Protein AF-A1YG36-F1 (afdb_monomer_lite)

Secondary structure (DSSP, 8-state):
-PPPPEEEEE-TTS-EEEEE---TTTHHHHHHHHHHHHHHHHHHHHHHHHHHHHHHHHHHHH-HHHHHHHIIIIITTSS-HHHHHHHHHHHHHHHTTTTS---PPPPPPHHHHHT-PPEE-SSS-EE----HHHHHHHHHH---

Foldseek 3Di:
DDDWQWDWDQDPVRDIDIGGQDDPPCSVVVSVVVVVVCVVVVVVVVVVVVVVVVVVVVVLVVDVVLVVVCCVCDVVPVDHPVVSVVVVVVVCVVCVVPPPDPPPPPQDDPVNLVPQAFDDPVPPDTDTDDDPVSVVNVCVVPVD

Radius of gyration: 27.11 Å; chains: 1; bounding box: 55×73×54 Å

pLDDT: mean 78.45, std 13.78, range [38.81, 94.44]

Sequence (144 aa):
GKAKIQLQLVLHAGDTTNFHFSNESTAVKERDAVKDLLQQLLPKFKRKANKELEEKNRMLQEDPVLFQLYKDLVVSQVISAEEFWANRLNVNATDSSSTSNHKQDVGISAAFLADVRPQTDGCNGLRYNLTSDIIESIFRTYPA

InterPro domains:
  IPR005607 BSD domain [PS50858] (41-96)
  IPR005607 BSD domain [SM00751] (41-96)
  IPR011993 PH-like domain superfamily [G3DSA:2.30.29.30] (1-49)
  IPR013876 TFIIH p62 subunit, N-terminal [PF08567] (1-39)
  IPR027079 TFIIH subunit Tfb1/GTF2H1 [PTHR12856] (1-144)
  IPR035925 BSD domain superfamily [SSF140383] (46-91)

Structure (mmCIF, N/CA/C/O backbone):
data_AF-A1YG36-F1
#
_entry.id   AF-A1YG36-F1
#
loop_
_atom_site.group_PDB
_atom_site.id
_atom_site.type_symbol
_atom_site.label_atom_id
_atom_site.label_alt_id
_atom_site.label_comp_id
_atom_site.label_asym_id
_atom_site.label_entity_id
_atom_site.label_seq_id
_atom_site.pdbx_PDB_ins_code
_atom_site.Cartn_x
_atom_site.Cartn_y
_atom_site.Cartn_z
_atom_site.occupancy
_atom_site.B_iso_or_equiv
_atom_site.auth_seq_id
_atom_site.auth_comp_id
_atom_site.auth_asym_id
_atom_site.auth_atom_id
_atom_site.pdbx_PDB_model_num
ATOM 1 N N . GLY A 1 1 ? -30.484 -15.094 30.744 1.00 47.28 1 GLY A N 1
ATOM 2 C CA . GLY A 1 1 ? -29.145 -15.578 30.349 1.00 47.28 1 GLY A CA 1
ATOM 3 C C . GLY A 1 1 ? -28.261 -14.381 30.081 1.00 47.28 1 GLY A C 1
ATOM 4 O O . GLY A 1 1 ? -28.757 -13.424 29.500 1.00 47.28 1 GLY A O 1
ATOM 5 N N . LYS A 1 2 ? -27.008 -14.383 30.552 1.00 57.72 2 LYS A N 1
ATOM 6 C CA . LYS A 1 2 ? -26.070 -13.277 30.297 1.00 57.72 2 LYS A CA 1
ATOM 7 C C . LYS A 1 2 ? -25.794 -13.187 28.791 1.00 57.72 2 LYS A C 1
ATOM 9 O O . LYS A 1 2 ? -25.581 -14.209 28.143 1.00 57.72 2 LYS A O 1
ATOM 14 N N . ALA A 1 3 ? -25.873 -11.981 28.231 1.00 69.25 3 ALA A N 1
ATOM 15 C CA . ALA A 1 3 ? -25.658 -11.760 26.806 1.00 69.25 3 ALA A CA 1
ATOM 16 C C . ALA A 1 3 ? -24.190 -12.034 26.445 1.00 69.25 3 ALA A C 1
ATOM 18 O O . ALA A 1 3 ? -23.280 -11.530 27.102 1.00 69.25 3 ALA A O 1
ATOM 19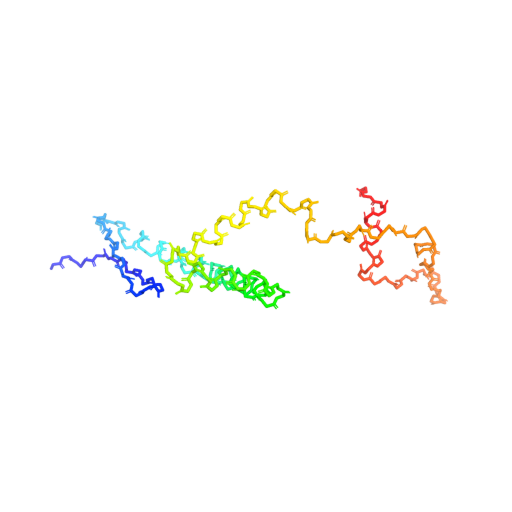 N N . LYS A 1 4 ? -23.957 -12.832 25.400 1.00 82.25 4 LYS A N 1
ATOM 20 C CA . LYS A 1 4 ? -22.612 -13.133 24.899 1.00 82.25 4 LYS A CA 1
ATOM 21 C C . LYS A 1 4 ? -22.002 -11.875 24.272 1.00 82.25 4 LYS A C 1
ATOM 23 O O . LYS A 1 4 ? -22.557 -11.342 23.314 1.00 82.25 4 LYS A O 1
ATOM 28 N N . ILE A 1 5 ? -20.852 -11.428 24.775 1.00 88.06 5 ILE A N 1
ATOM 29 C CA . ILE A 1 5 ? -20.119 -10.278 24.222 1.00 88.06 5 ILE A CA 1
ATOM 30 C C . ILE A 1 5 ? -19.049 -10.797 23.256 1.00 88.06 5 ILE A C 1
ATOM 32 O O . ILE A 1 5 ? -18.170 -11.571 23.640 1.00 88.06 5 ILE A O 1
ATOM 36 N N . GLN A 1 6 ? -19.142 -10.414 21.983 1.00 91.25 6 GLN A N 1
ATOM 37 C CA . GLN A 1 6 ? -18.227 -10.859 20.928 1.00 91.25 6 GLN A CA 1
ATOM 38 C C . GLN A 1 6 ? -18.018 -9.772 19.866 1.00 91.25 6 GLN A C 1
ATOM 40 O O . GLN A 1 6 ? -18.873 -8.903 19.692 1.00 91.25 6 GLN A O 1
ATOM 45 N N . LEU A 1 7 ? -16.892 -9.840 19.157 1.00 91.94 7 LEU A N 1
ATOM 46 C CA . LEU A 1 7 ? -16.551 -9.004 18.007 1.00 91.94 7 LEU A CA 1
ATOM 47 C C . LEU A 1 7 ? -16.220 -9.913 16.821 1.00 91.94 7 LEU A C 1
ATOM 49 O O . LEU A 1 7 ? -15.364 -10.787 16.936 1.00 91.94 7 LEU A O 1
ATOM 53 N N . GLN A 1 8 ? -16.891 -9.702 15.693 1.00 92.94 8 GLN A N 1
ATOM 54 C CA . GLN A 1 8 ? -16.645 -10.442 14.458 1.00 92.94 8 GLN A CA 1
ATOM 55 C C . GLN A 1 8 ? -15.866 -9.564 13.479 1.00 92.94 8 GLN A C 1
ATOM 57 O O . GLN A 1 8 ? -16.253 -8.421 13.230 1.00 92.94 8 GLN A O 1
ATOM 62 N N . LEU A 1 9 ? -14.793 -10.107 12.911 1.00 90.31 9 LEU A N 1
ATOM 63 C CA . LEU A 1 9 ? -14.048 -9.495 11.818 1.00 90.31 9 LEU A CA 1
ATOM 64 C C . LEU A 1 9 ? -14.303 -10.274 10.531 1.00 90.31 9 LEU A C 1
ATOM 66 O O . LEU A 1 9 ? -14.255 -11.503 10.518 1.00 90.31 9 LEU A O 1
ATOM 70 N N . VAL A 1 10 ? -14.569 -9.537 9.454 1.00 88.25 10 VAL A N 1
ATOM 71 C CA . VAL A 1 10 ? -14.752 -10.080 8.106 1.00 88.25 10 VAL A CA 1
ATOM 72 C C . VAL A 1 10 ? -13.523 -9.710 7.289 1.00 88.25 10 VAL A C 1
ATOM 74 O O . VAL A 1 10 ? -13.203 -8.529 7.138 1.00 88.25 10 VAL A O 1
ATOM 77 N N . LEU A 1 11 ? -12.814 -10.724 6.809 1.00 83.19 11 LEU A N 1
ATOM 78 C CA . LEU A 1 11 ? -11.624 -10.576 5.983 1.00 83.19 11 LEU A CA 1
ATOM 79 C C . LEU A 1 11 ? -12.028 -10.430 4.512 1.00 83.19 11 LEU A C 1
ATOM 81 O O . LEU A 1 11 ? -13.092 -10.879 4.088 1.00 83.19 11 LEU A O 1
ATOM 85 N N . HIS A 1 12 ? -11.154 -9.828 3.705 1.00 73.56 12 HIS A N 1
ATOM 86 C CA . HIS A 1 12 ? -11.398 -9.647 2.269 1.00 73.56 12 HIS A CA 1
ATOM 87 C C . HIS A 1 12 ? -11.514 -10.969 1.493 1.00 73.56 12 HIS A C 1
ATOM 89 O O . HIS A 1 12 ? -12.165 -10.998 0.455 1.00 73.56 12 HIS A O 1
ATOM 95 N N . ALA A 1 13 ? -10.931 -12.053 2.015 1.00 73.38 13 ALA A N 1
ATOM 96 C CA . ALA A 1 13 ? -11.035 -13.398 1.452 1.00 73.38 13 ALA A CA 1
ATOM 97 C C . ALA A 1 13 ? -12.418 -14.053 1.662 1.00 73.38 13 ALA A C 1
ATOM 99 O O . ALA A 1 13 ? -12.656 -15.147 1.166 1.00 73.38 13 ALA A O 1
ATOM 100 N N . GLY A 1 14 ? -13.333 -13.400 2.393 1.00 76.62 14 GLY A N 1
ATOM 101 C CA . GLY A 1 14 ? -14.636 -13.960 2.767 1.00 76.62 14 GLY A CA 1
ATOM 102 C C . GLY A 1 14 ? -14.622 -14.727 4.092 1.00 76.62 14 GLY A C 1
ATOM 103 O O . GLY A 1 14 ? -15.685 -15.023 4.634 1.00 76.62 14 GLY A O 1
ATOM 104 N N . ASP A 1 15 ? -13.440 -14.979 4.656 1.00 87.88 15 ASP A N 1
ATOM 105 C CA . ASP A 1 15 ? -13.288 -15.609 5.964 1.00 87.88 15 ASP A CA 1
ATOM 106 C C . ASP A 1 15 ? -13.752 -14.693 7.102 1.00 87.88 15 ASP A C 1
ATOM 108 O O . ASP A 1 15 ? -13.576 -13.469 7.075 1.00 87.88 15 ASP A O 1
ATOM 112 N N . THR A 1 16 ? -14.310 -15.296 8.153 1.00 91.19 16 THR A N 1
ATOM 113 C CA . THR A 1 16 ? -14.754 -14.565 9.344 1.00 91.19 16 THR A CA 1
ATOM 114 C C . THR A 1 16 ? -14.090 -15.093 10.603 1.00 91.19 16 THR A C 1
ATOM 116 O O . THR A 1 16 ? -14.129 -16.293 10.870 1.00 91.19 16 THR A O 1
ATOM 119 N N . THR A 1 17 ? -13.543 -14.195 11.418 1.00 91.75 17 THR A N 1
ATOM 120 C CA . THR A 1 17 ? -12.967 -14.523 12.727 1.00 91.75 17 THR A CA 1
ATOM 121 C C . THR A 1 17 ? -13.813 -13.915 13.842 1.00 91.75 17 THR A C 1
ATOM 123 O O . THR A 1 17 ? -14.236 -12.763 13.765 1.00 91.75 17 THR A O 1
ATOM 126 N N . ASN A 1 18 ? -14.105 -14.705 14.878 1.00 92.19 18 ASN A N 1
ATOM 127 C CA . ASN A 1 18 ? -14.946 -14.298 16.004 1.00 92.19 18 ASN A CA 1
ATOM 128 C C . ASN A 1 18 ? -14.123 -14.255 17.293 1.00 92.19 18 ASN A C 1
ATOM 130 O O . ASN A 1 18 ? -13.588 -15.274 17.723 1.00 92.19 18 ASN A O 1
ATOM 134 N N . PHE A 1 19 ? -14.079 -13.092 17.937 1.00 92.25 19 PHE A N 1
ATOM 135 C CA . PHE A 1 19 ? -13.391 -12.868 19.206 1.00 92.25 19 PHE A CA 1
ATOM 136 C C . PHE A 1 19 ? -14.410 -12.756 20.334 1.00 92.25 19 PHE A C 1
ATOM 138 O O . PHE A 1 19 ? -15.345 -11.957 20.260 1.00 92.25 19 PHE A O 1
ATOM 145 N N . HIS A 1 20 ? -14.242 -13.556 21.384 1.00 90.31 20 HIS A N 1
ATOM 146 C CA . HIS A 1 20 ? -15.110 -13.535 22.557 1.00 90.31 20 HIS A CA 1
ATOM 147 C C . HIS A 1 20 ? -14.427 -12.827 23.729 1.00 90.31 20 HIS A C 1
ATOM 149 O O . HIS A 1 20 ? -13.263 -13.090 24.016 1.00 90.31 20 HIS A O 1
ATOM 155 N N . PHE A 1 21 ? -15.172 -11.963 24.419 1.00 89.38 21 PHE A N 1
ATOM 156 C CA . PHE A 1 21 ? -14.701 -11.245 25.601 1.00 89.38 21 PHE A CA 1
ATOM 157 C C . PHE A 1 21 ? -15.298 -11.908 26.842 1.00 89.38 21 PHE A C 1
ATOM 159 O O . PHE A 1 21 ? -16.506 -11.830 27.069 1.00 89.38 21 PHE A O 1
ATOM 166 N N . SER A 1 22 ? -14.454 -12.593 27.614 1.00 85.06 22 SER A N 1
ATOM 167 C CA . SER A 1 22 ? -14.855 -13.437 28.748 1.00 85.06 22 SER A CA 1
ATOM 168 C C . SER A 1 22 ? -14.937 -12.696 30.086 1.00 85.06 22 SER A C 1
ATOM 170 O O . SER A 1 22 ? -15.507 -13.227 31.037 1.00 85.06 22 SER A O 1
ATOM 172 N N . ASN A 1 23 ? -14.381 -11.484 30.183 1.00 81.12 23 ASN A N 1
ATOM 173 C CA . ASN A 1 23 ? -14.312 -10.755 31.446 1.00 81.12 23 ASN A CA 1
ATOM 174 C C . ASN A 1 23 ? -15.655 -10.098 31.799 1.00 81.12 23 ASN A C 1
ATOM 176 O O . ASN A 1 23 ? -16.039 -9.087 31.226 1.00 81.12 23 ASN A O 1
ATOM 180 N N . GLU A 1 24 ?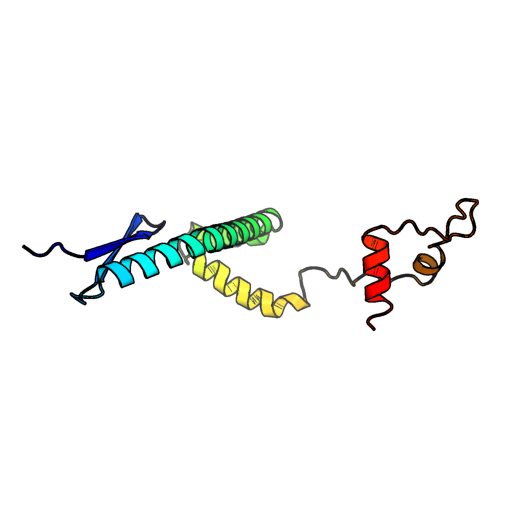 -16.390 -10.655 32.754 1.00 74.19 24 GLU A N 1
ATOM 181 C CA . GLU A 1 24 ? -17.792 -10.293 33.000 1.00 74.19 24 GLU A CA 1
ATOM 182 C C . GLU A 1 24 ? -18.037 -8.820 33.374 1.00 74.19 24 GLU A C 1
ATOM 184 O O . GLU A 1 24 ? -19.101 -8.279 33.070 1.00 74.19 24 GLU A O 1
ATOM 189 N N . SER A 1 25 ? -17.067 -8.159 34.010 1.00 80.06 25 SER A N 1
ATOM 190 C CA . SER A 1 25 ? -17.189 -6.776 34.488 1.00 80.06 25 SER A CA 1
ATOM 191 C C . SER A 1 25 ? -16.659 -5.731 33.500 1.00 80.06 25 SER A C 1
ATOM 193 O O . SER A 1 25 ? -17.142 -4.596 33.493 1.00 80.06 25 SER A O 1
ATOM 195 N N . THR A 1 26 ? -15.700 -6.089 32.639 1.00 86.50 26 THR A N 1
ATOM 196 C CA . THR A 1 26 ? -15.049 -5.158 31.694 1.00 86.50 26 THR A CA 1
ATOM 197 C C . THR A 1 26 ? -15.256 -5.511 30.224 1.00 86.50 26 THR A C 1
ATOM 199 O O . THR A 1 26 ? -14.952 -4.674 29.376 1.00 86.50 26 THR A O 1
ATOM 202 N N . ALA A 1 27 ? -15.837 -6.669 29.890 1.00 85.31 27 ALA A N 1
ATOM 203 C CA . ALA A 1 27 ? -15.944 -7.169 28.514 1.00 85.31 27 ALA A CA 1
ATOM 204 C C . ALA A 1 27 ? -16.606 -6.183 27.550 1.00 85.31 27 ALA A C 1
ATOM 206 O O . ALA A 1 27 ? -16.200 -6.097 26.395 1.00 85.31 27 ALA A O 1
ATOM 207 N N . VAL A 1 28 ? -17.613 -5.422 27.995 1.00 86.25 28 VAL A N 1
ATOM 208 C CA . VAL A 1 28 ? -18.243 -4.391 27.152 1.00 86.25 28 VAL A CA 1
ATOM 209 C C . VAL A 1 28 ? -17.248 -3.276 26.835 1.00 86.25 28 VAL A C 1
ATOM 211 O O . VAL A 1 28 ? -17.076 -2.937 25.669 1.00 86.25 28 VAL A O 1
ATOM 214 N N . LYS A 1 29 ? -16.554 -2.761 27.857 1.00 89.69 29 LYS A N 1
ATOM 215 C CA . LYS A 1 29 ? -15.575 -1.676 27.711 1.00 89.69 29 LYS A CA 1
ATOM 216 C C . LYS A 1 29 ? -14.375 -2.100 26.868 1.00 89.69 29 LYS A C 1
ATOM 218 O O . LYS A 1 29 ? -13.947 -1.343 26.008 1.00 89.69 29 LYS A O 1
ATOM 223 N N . GLU A 1 30 ? -13.853 -3.303 27.090 1.00 89.12 30 GLU A N 1
ATOM 224 C CA . GLU A 1 30 ? -12.731 -3.851 26.318 1.00 89.12 30 GLU A CA 1
ATOM 225 C C . GLU A 1 30 ? -13.117 -4.076 24.855 1.00 89.12 30 GLU A C 1
ATOM 227 O O . GLU A 1 30 ? -12.377 -3.684 23.955 1.00 89.12 30 GLU A O 1
ATOM 232 N N . ARG A 1 31 ? -14.305 -4.640 24.603 1.00 90.31 31 ARG A N 1
ATOM 233 C CA . ARG A 1 31 ? -14.822 -4.828 23.244 1.00 90.31 31 ARG A CA 1
ATOM 234 C C . ARG A 1 31 ? -15.004 -3.503 22.516 1.00 90.31 31 ARG A C 1
ATOM 236 O O . ARG A 1 31 ? -14.651 -3.423 21.342 1.00 90.31 31 ARG A O 1
ATOM 243 N N . ASP A 1 32 ? -15.534 -2.484 23.189 1.00 91.44 32 ASP A N 1
ATOM 244 C CA . ASP A 1 32 ? -15.725 -1.160 22.592 1.00 91.44 32 ASP A CA 1
ATOM 245 C C . ASP A 1 32 ? -14.385 -0.455 22.340 1.00 91.44 32 ASP A C 1
ATOM 247 O O . ASP A 1 32 ? -14.163 0.027 21.234 1.00 91.44 32 ASP A O 1
ATOM 251 N N . ALA A 1 33 ? -13.431 -0.520 23.274 1.00 93.44 33 ALA A N 1
ATOM 252 C CA . ALA A 1 33 ? -12.087 0.023 23.068 1.00 93.44 33 ALA A CA 1
ATOM 253 C C . ALA A 1 33 ? -11.358 -0.635 21.880 1.00 93.44 33 ALA A C 1
ATOM 255 O O . ALA A 1 33 ? -10.743 0.050 21.060 1.00 93.44 33 ALA A O 1
ATOM 256 N N . VAL A 1 34 ? -11.450 -1.965 21.752 1.00 92.31 34 VAL A N 1
ATOM 257 C CA . VAL A 1 34 ? -10.871 -2.711 20.621 1.00 92.31 34 VAL A CA 1
ATOM 258 C C . VAL A 1 34 ? -11.571 -2.348 19.312 1.00 92.31 34 VAL A C 1
ATOM 260 O O . VAL A 1 34 ? -10.900 -2.122 18.303 1.00 92.31 34 VAL A O 1
ATOM 263 N N . LYS A 1 35 ? -12.905 -2.250 19.320 1.00 93.25 35 LYS A N 1
ATOM 264 C CA . LYS A 1 35 ? -13.696 -1.834 18.156 1.00 93.25 35 LYS A CA 1
ATOM 265 C C . LYS A 1 35 ? -13.298 -0.434 17.686 1.00 93.25 35 LYS A C 1
ATOM 267 O O . LYS A 1 35 ? -13.058 -0.258 16.492 1.00 93.25 35 LYS A O 1
ATOM 272 N N . ASP A 1 36 ? -13.192 0.527 18.595 1.00 94.44 36 ASP A N 1
ATOM 273 C CA . ASP A 1 36 ? -12.860 1.916 18.268 1.00 94.44 36 ASP A CA 1
ATOM 274 C C . ASP A 1 36 ? -11.433 2.030 17.717 1.00 94.44 36 ASP A C 1
ATOM 276 O O . ASP A 1 36 ? -11.195 2.693 16.702 1.00 94.44 36 ASP A O 1
ATOM 280 N N . LEU A 1 37 ? -10.483 1.305 18.317 1.00 92.69 37 LEU A N 1
ATOM 281 C CA . LEU A 1 37 ? -9.112 1.241 17.819 1.00 92.69 37 LEU A CA 1
ATOM 282 C C . LEU A 1 37 ? -9.052 0.652 16.403 1.00 92.69 37 LEU A C 1
ATOM 284 O O . LEU A 1 37 ? -8.423 1.232 15.514 1.00 92.69 37 LEU A O 1
ATOM 288 N N . LEU A 1 38 ? -9.734 -0.470 16.165 1.00 90.50 38 LEU A N 1
ATOM 289 C CA . LEU A 1 38 ? -9.845 -1.073 14.834 1.00 90.50 38 LEU A CA 1
ATOM 290 C C . LEU A 1 38 ? -10.482 -0.103 13.840 1.00 90.50 38 LEU A C 1
ATOM 292 O O . LEU A 1 38 ? -9.974 0.050 12.731 1.00 90.50 38 LEU A O 1
ATOM 296 N N . GLN A 1 39 ? -11.539 0.604 14.233 1.00 90.00 39 GLN A N 1
ATOM 297 C CA . GLN A 1 39 ? -12.211 1.580 13.381 1.00 90.00 39 GLN A CA 1
ATOM 298 C C . GLN A 1 39 ? -11.296 2.754 13.003 1.00 90.00 39 GLN A C 1
ATOM 300 O O . GLN A 1 39 ? -11.386 3.253 11.881 1.00 90.00 39 GLN A O 1
ATOM 305 N N . GLN A 1 40 ? -10.363 3.148 13.874 1.00 90.81 40 GLN A N 1
ATOM 306 C CA . GLN A 1 40 ? -9.342 4.147 13.551 1.00 90.81 40 GLN A CA 1
ATOM 307 C C . GLN A 1 40 ? -8.232 3.596 12.639 1.00 90.81 40 GLN A C 1
ATOM 309 O O . GLN A 1 40 ? -7.699 4.319 11.789 1.00 90.81 40 GLN A O 1
ATOM 314 N N . LEU A 1 41 ? -7.844 2.332 12.816 1.00 86.75 41 LEU A N 1
ATOM 315 C CA . LEU A 1 41 ? -6.741 1.721 12.073 1.00 86.75 41 LEU A CA 1
ATOM 316 C C . LEU A 1 41 ? -7.159 1.257 10.674 1.00 86.75 41 LEU A C 1
ATOM 318 O O . LEU A 1 41 ? -6.414 1.475 9.717 1.00 86.75 41 LEU A O 1
ATOM 322 N N . LEU A 1 42 ? -8.352 0.680 10.520 1.00 85.94 42 LEU A N 1
ATOM 323 C CA . LEU A 1 42 ? -8.847 0.124 9.256 1.00 85.94 42 LEU A CA 1
ATOM 324 C C . LEU A 1 42 ? -8.749 1.112 8.075 1.00 85.94 42 LEU A C 1
ATOM 326 O O . LEU A 1 42 ? -8.241 0.713 7.028 1.00 85.94 42 LEU A O 1
ATOM 330 N N . PRO A 1 43 ? -9.133 2.400 8.194 1.00 85.94 43 PRO A N 1
ATOM 331 C CA . PRO A 1 43 ? -8.954 3.370 7.113 1.00 85.94 43 PRO A CA 1
ATOM 332 C C . PRO A 1 43 ? -7.485 3.601 6.735 1.00 85.94 43 PRO A C 1
ATOM 334 O O . PRO A 1 43 ? -7.171 3.759 5.555 1.00 85.94 43 PRO A O 1
ATOM 337 N N . LYS A 1 44 ? -6.574 3.607 7.718 1.00 79.81 44 LYS A N 1
ATOM 338 C CA . LYS A 1 44 ? -5.133 3.799 7.484 1.00 79.81 44 LYS A CA 1
ATOM 339 C C . LYS A 1 44 ? -4.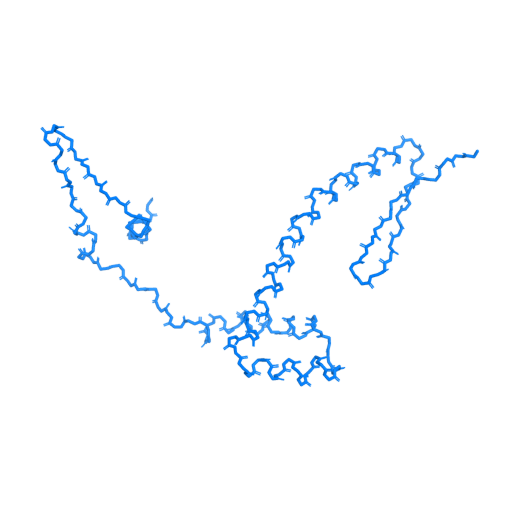541 2.611 6.728 1.00 79.81 44 LYS A C 1
ATOM 341 O O . LYS A 1 44 ? -3.815 2.810 5.756 1.00 79.81 44 LYS A O 1
ATOM 346 N N . PHE A 1 45 ? -4.906 1.393 7.125 1.00 76.25 45 PHE A N 1
ATOM 347 C CA . PHE A 1 45 ? -4.466 0.175 6.444 1.00 76.25 45 PHE A CA 1
ATOM 348 C C . PHE A 1 45 ? -5.104 0.011 5.062 1.00 76.25 45 PHE A C 1
ATOM 350 O O . PHE A 1 45 ? -4.400 -0.383 4.141 1.00 76.25 45 PHE A O 1
ATOM 357 N N . LYS A 1 46 ? -6.370 0.408 4.861 1.00 74.06 46 LYS A N 1
ATOM 358 C CA . LYS A 1 46 ? -6.997 0.451 3.524 1.00 74.06 46 LYS A CA 1
ATOM 359 C C . LYS A 1 46 ? -6.247 1.371 2.562 1.00 74.06 46 LYS A C 1
ATOM 361 O O . LYS A 1 46 ? -5.974 0.980 1.433 1.00 74.06 46 LYS A O 1
ATOM 366 N N . ARG A 1 47 ? -5.873 2.577 3.009 1.00 66.50 47 ARG A N 1
ATOM 367 C CA . ARG A 1 47 ? -5.075 3.511 2.192 1.00 66.50 47 ARG A CA 1
ATOM 368 C C . ARG A 1 47 ? -3.704 2.935 1.846 1.00 66.50 47 ARG A C 1
ATOM 370 O O . ARG A 1 47 ? -3.275 3.048 0.704 1.00 66.50 47 ARG A O 1
ATOM 377 N N . LYS A 1 48 ? -3.031 2.310 2.817 1.00 69.00 48 LYS A N 1
ATOM 378 C CA . LYS A 1 48 ? -1.724 1.679 2.597 1.00 69.00 48 LYS A CA 1
ATOM 379 C C . LYS A 1 48 ? -1.816 0.504 1.616 1.00 69.00 48 LYS A C 1
ATOM 381 O O . LYS A 1 48 ? -1.054 0.472 0.658 1.00 69.00 48 LYS A O 1
ATOM 386 N N . ALA A 1 49 ? -2.778 -0.397 1.815 1.00 69.31 49 ALA A N 1
ATOM 387 C CA . ALA A 1 49 ? -2.994 -1.552 0.947 1.00 69.31 49 ALA A CA 1
ATOM 388 C C . ALA A 1 49 ? -3.327 -1.136 -0.494 1.00 69.31 49 ALA A C 1
ATOM 390 O O . ALA A 1 49 ? -2.754 -1.689 -1.427 1.00 69.31 49 ALA A O 1
ATOM 391 N N . ASN A 1 50 ? -4.177 -0.118 -0.683 1.00 72.31 50 ASN A N 1
ATOM 392 C CA . ASN A 1 50 ? -4.460 0.421 -2.017 1.00 72.31 50 ASN A CA 1
ATOM 393 C C . ASN A 1 50 ? -3.209 1.007 -2.673 1.00 72.31 50 ASN A C 1
ATOM 395 O O . ASN A 1 50 ? -2.956 0.720 -3.835 1.00 72.31 50 ASN A O 1
ATOM 399 N N . LYS A 1 51 ? -2.395 1.763 -1.928 1.00 74.88 51 LYS A N 1
ATOM 400 C CA . LYS A 1 51 ? -1.150 2.332 -2.458 1.00 74.88 51 LYS A CA 1
ATOM 401 C C . LYS A 1 51 ? -0.161 1.245 -2.896 1.00 74.88 51 LYS A C 1
ATOM 403 O O . LYS A 1 51 ? 0.444 1.367 -3.952 1.00 74.88 51 LYS A O 1
ATOM 408 N N . GLU A 1 52 ? 0.001 0.182 -2.106 1.00 77.94 52 GLU A N 1
ATOM 409 C CA . GLU A 1 52 ? 0.859 -0.952 -2.485 1.00 77.94 52 GLU A CA 1
ATOM 410 C C . GLU A 1 52 ? 0.309 -1.719 -3.693 1.00 77.94 52 GLU A C 1
ATOM 412 O O . GLU A 1 52 ? 1.080 -2.157 -4.544 1.00 77.94 52 GLU A O 1
ATOM 417 N N . LEU A 1 53 ? -1.013 -1.876 -3.794 1.00 79.69 53 LEU A N 1
ATOM 418 C CA . LEU A 1 53 ? -1.647 -2.522 -4.942 1.00 79.69 53 LEU A CA 1
ATOM 419 C C . LEU A 1 53 ? -1.481 -1.691 -6.222 1.00 79.69 53 LEU A C 1
ATOM 421 O O . LEU A 1 53 ? -1.141 -2.241 -7.267 1.00 79.69 53 LEU A O 1
ATOM 425 N N . GLU A 1 54 ? -1.686 -0.377 -6.135 1.00 80.19 54 GLU A N 1
ATOM 426 C CA . GLU A 1 54 ? -1.469 0.565 -7.238 1.00 80.19 54 GLU A CA 1
ATOM 427 C C . GLU A 1 54 ? -0.012 0.552 -7.705 1.00 80.19 54 GLU A C 1
ATOM 429 O O . GLU A 1 54 ? 0.241 0.501 -8.905 1.00 80.19 54 GLU A O 1
ATOM 434 N N . GLU A 1 55 ? 0.942 0.529 -6.774 1.00 80.81 55 GLU A N 1
ATOM 435 C CA . GLU A 1 55 ? 2.371 0.432 -7.073 1.00 80.81 55 GLU A CA 1
ATOM 436 C C . GLU A 1 55 ? 2.712 -0.874 -7.800 1.00 80.81 55 GLU A C 1
ATOM 438 O O . GLU A 1 55 ? 3.324 -0.846 -8.866 1.00 80.81 55 GLU A O 1
ATOM 443 N N . LYS A 1 56 ? 2.256 -2.018 -7.275 1.00 85.44 56 LYS A N 1
ATOM 444 C CA . LYS A 1 56 ? 2.443 -3.330 -7.916 1.00 85.44 56 LYS A CA 1
ATOM 445 C C . LYS A 1 56 ? 1.848 -3.357 -9.323 1.00 85.44 56 LYS A C 1
ATOM 447 O O . LYS A 1 56 ? 2.465 -3.891 -10.240 1.00 85.44 56 LYS A O 1
ATOM 452 N N . ASN A 1 57 ? 0.673 -2.757 -9.506 1.00 83.31 57 ASN A N 1
ATOM 453 C CA . ASN A 1 57 ? 0.034 -2.661 -10.814 1.00 83.31 57 ASN A CA 1
ATOM 454 C C . ASN A 1 57 ? 0.813 -1.737 -11.765 1.00 83.31 57 ASN A C 1
ATOM 456 O O . ASN A 1 57 ? 0.990 -2.083 -12.929 1.00 83.31 57 ASN A O 1
ATOM 460 N N . ARG A 1 58 ? 1.342 -0.607 -11.272 1.00 87.12 58 ARG A N 1
ATOM 461 C CA . ARG A 1 58 ? 2.215 0.282 -12.053 1.00 87.12 58 ARG A CA 1
ATOM 462 C C . ARG A 1 58 ? 3.482 -0.441 -12.508 1.00 87.12 58 ARG A C 1
ATOM 464 O O . ARG A 1 58 ? 3.799 -0.393 -13.689 1.00 87.12 58 ARG A O 1
ATOM 471 N N . MET A 1 59 ? 4.150 -1.177 -11.616 1.00 84.06 59 MET A N 1
ATOM 472 C CA . MET A 1 59 ? 5.343 -1.961 -11.964 1.00 84.06 59 MET A CA 1
ATOM 473 C C . MET A 1 59 ? 5.056 -2.993 -13.062 1.00 84.06 59 MET A C 1
ATOM 475 O O . MET A 1 59 ? 5.841 -3.136 -13.993 1.00 84.06 59 MET A O 1
ATOM 479 N N . LEU A 1 60 ? 3.917 -3.689 -12.981 1.00 86.56 60 LEU A N 1
ATOM 480 C CA . LEU A 1 60 ? 3.493 -4.635 -14.019 1.00 86.56 60 LEU A CA 1
ATOM 481 C C . LEU A 1 60 ? 3.174 -3.945 -15.357 1.00 86.56 60 LEU A C 1
ATOM 483 O O . LEU A 1 60 ? 3.327 -4.561 -16.405 1.00 86.56 60 LEU A O 1
ATOM 487 N N . GLN A 1 61 ? 2.718 -2.692 -15.346 1.00 84.06 61 GLN A N 1
ATOM 488 C CA . GLN A 1 61 ? 2.460 -1.930 -16.573 1.00 84.06 61 GLN A CA 1
ATOM 489 C C . GLN A 1 61 ? 3.741 -1.372 -17.206 1.00 84.06 61 GLN A C 1
ATOM 491 O O . GLN A 1 61 ? 3.837 -1.321 -18.431 1.00 84.06 61 GLN A O 1
ATOM 496 N N . GLU A 1 62 ? 4.705 -0.942 -16.390 1.00 84.50 62 GLU A N 1
ATOM 497 C CA . GLU A 1 62 ? 5.959 -0.323 -16.841 1.00 84.50 62 GLU A CA 1
ATOM 498 C C . GLU A 1 62 ? 6.993 -1.347 -17.338 1.00 84.50 62 GLU A C 1
ATOM 500 O O . GLU A 1 62 ? 7.760 -1.033 -18.248 1.00 84.50 62 GLU A O 1
ATOM 505 N N . ASP A 1 63 ? 7.008 -2.564 -16.782 1.00 86.38 63 ASP A N 1
ATOM 506 C CA . ASP A 1 63 ? 7.947 -3.633 -17.147 1.00 86.38 63 ASP A CA 1
ATOM 507 C C . ASP A 1 63 ? 7.209 -4.852 -17.755 1.00 86.38 63 ASP A C 1
ATOM 509 O O . ASP A 1 63 ? 6.686 -5.709 -17.029 1.00 86.38 63 ASP A O 1
ATOM 513 N N . PRO A 1 64 ? 7.195 -4.983 -19.100 1.00 88.44 64 PRO A N 1
ATOM 514 C CA . PRO A 1 64 ? 6.563 -6.106 -19.793 1.00 88.44 64 PRO A CA 1
ATOM 515 C C . PRO A 1 64 ? 7.152 -7.476 -19.430 1.00 88.44 64 PRO 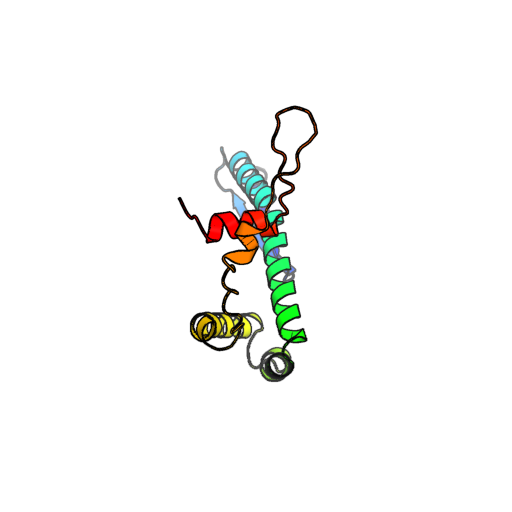A C 1
ATOM 517 O O . PRO A 1 64 ? 6.442 -8.483 -19.478 1.00 88.44 64 PRO A O 1
ATOM 520 N N . VAL A 1 65 ? 8.437 -7.535 -19.063 1.00 89.38 65 VAL A N 1
ATOM 521 C CA . VAL A 1 65 ? 9.114 -8.785 -18.684 1.00 89.38 65 VAL A CA 1
ATOM 522 C C . VAL A 1 65 ? 8.644 -9.224 -17.302 1.00 89.38 65 VAL A C 1
ATOM 524 O O . VAL A 1 65 ? 8.310 -10.394 -17.101 1.00 89.38 65 VAL A O 1
ATOM 527 N N . LEU A 1 66 ? 8.548 -8.284 -16.359 1.00 87.50 66 LEU A N 1
ATOM 528 C CA . LEU A 1 66 ? 7.970 -8.528 -15.037 1.00 87.50 66 LEU A CA 1
ATOM 529 C C . LEU A 1 66 ? 6.515 -9.001 -15.136 1.00 87.50 66 LEU A C 1
ATOM 531 O O . LEU A 1 66 ? 6.135 -9.932 -14.423 1.00 87.50 66 LEU A O 1
ATOM 535 N N . PHE A 1 67 ? 5.715 -8.416 -16.028 1.00 89.00 67 PHE A N 1
ATOM 536 C CA . PHE A 1 67 ? 4.339 -8.864 -16.242 1.00 89.00 67 PHE A CA 1
ATOM 537 C C . PHE A 1 67 ? 4.259 -10.293 -16.780 1.00 89.00 67 PHE A C 1
ATOM 539 O O . PHE A 1 67 ? 3.459 -11.091 -16.287 1.00 89.00 67 PHE A O 1
ATOM 546 N N . GLN A 1 68 ? 5.106 -10.641 -17.749 1.00 90.12 68 GLN A N 1
ATOM 547 C CA . GLN A 1 68 ? 5.151 -11.998 -18.286 1.00 90.12 68 GLN A CA 1
ATOM 548 C C . GLN A 1 68 ? 5.561 -13.009 -17.207 1.00 90.12 68 GLN A C 1
ATOM 550 O O . GLN A 1 68 ? 4.877 -14.013 -17.025 1.00 90.12 68 GLN A O 1
ATOM 555 N N . LEU A 1 69 ? 6.582 -12.692 -16.404 1.00 90.12 69 LEU A N 1
ATOM 556 C CA . LEU A 1 69 ? 7.002 -13.535 -15.283 1.00 90.12 69 LEU A CA 1
ATOM 557 C C . LEU A 1 69 ? 5.888 -13.710 -14.237 1.00 90.12 69 LEU A C 1
ATOM 559 O O . LEU A 1 69 ? 5.684 -14.810 -13.724 1.00 90.12 69 LEU A O 1
ATOM 563 N N . TYR A 1 70 ? 5.138 -12.646 -13.933 1.00 90.31 70 TYR A N 1
ATOM 564 C CA . TYR A 1 70 ? 3.980 -12.725 -13.041 1.00 90.31 70 TYR A CA 1
ATOM 565 C C . TYR A 1 70 ? 2.910 -13.676 -13.595 1.00 90.31 70 TYR A C 1
ATOM 567 O O . TYR A 1 70 ? 2.365 -14.491 -12.853 1.00 90.31 70 TYR A O 1
ATOM 575 N N . LYS A 1 71 ? 2.629 -13.634 -14.902 1.00 89.50 71 LYS A N 1
ATOM 576 C CA . LYS A 1 71 ? 1.694 -14.579 -15.532 1.00 89.50 71 LYS A CA 1
ATOM 577 C C . LYS A 1 71 ? 2.209 -16.016 -15.459 1.00 89.50 71 LYS A C 1
ATOM 579 O O . LYS A 1 71 ? 1.460 -16.911 -15.073 1.00 89.50 71 LYS A O 1
ATOM 584 N N . ASP A 1 72 ? 3.481 -16.226 -15.761 1.00 91.12 72 ASP A N 1
ATOM 585 C CA . ASP A 1 72 ? 4.062 -17.566 -15.836 1.00 91.12 72 ASP A CA 1
ATOM 586 C C . ASP A 1 72 ? 4.221 -18.237 -14.469 1.00 91.12 72 ASP A C 1
ATOM 588 O O . ASP A 1 72 ? 4.252 -19.464 -14.409 1.00 91.12 72 ASP A O 1
ATOM 592 N N . LEU A 1 73 ? 4.293 -17.467 -13.376 1.00 89.69 73 LEU A N 1
ATOM 593 C CA . LEU A 1 73 ? 4.466 -17.993 -12.017 1.00 89.69 73 LEU A CA 1
ATOM 594 C C . LEU A 1 73 ? 3.200 -17.916 -11.154 1.00 89.69 73 LEU A C 1
ATOM 596 O O . LEU A 1 73 ? 2.895 -18.857 -10.425 1.00 89.69 73 LEU A O 1
ATOM 600 N N . VAL A 1 74 ? 2.462 -16.805 -11.215 1.00 89.19 74 VAL A N 1
ATOM 601 C CA . VAL A 1 74 ? 1.302 -16.565 -10.341 1.00 89.19 74 VAL A CA 1
ATOM 602 C C . VAL A 1 74 ? 0.002 -17.001 -11.008 1.00 89.19 74 VAL A C 1
ATOM 604 O O . VAL A 1 74 ? -0.825 -17.658 -10.379 1.00 89.19 74 VAL A O 1
ATOM 607 N N . VAL A 1 75 ? -0.198 -16.682 -12.292 1.00 85.38 75 VAL A N 1
ATOM 608 C CA . VAL A 1 75 ? -1.435 -17.072 -13.003 1.00 85.38 75 VAL A CA 1
ATOM 609 C C . VAL A 1 75 ? -1.460 -18.575 -13.280 1.00 85.38 75 VAL A C 1
ATOM 611 O O . VAL A 1 75 ? -2.517 -19.196 -13.193 1.00 85.38 75 VAL A O 1
ATOM 614 N N . SER A 1 76 ? -0.297 -19.173 -13.528 1.00 88.31 76 SER A N 1
ATOM 615 C CA . SER A 1 76 ? -0.114 -20.625 -13.636 1.00 88.31 76 SER A CA 1
ATOM 616 C C . SER A 1 76 ? -0.268 -21.383 -12.306 1.00 88.31 76 SER A C 1
ATOM 618 O O . SER A 1 76 ? -0.237 -22.611 -12.321 1.00 88.31 76 SER A O 1
ATOM 620 N N . GLN A 1 77 ? -0.455 -20.676 -11.179 1.00 85.62 77 GLN A N 1
ATOM 621 C CA . GLN A 1 77 ? -0.570 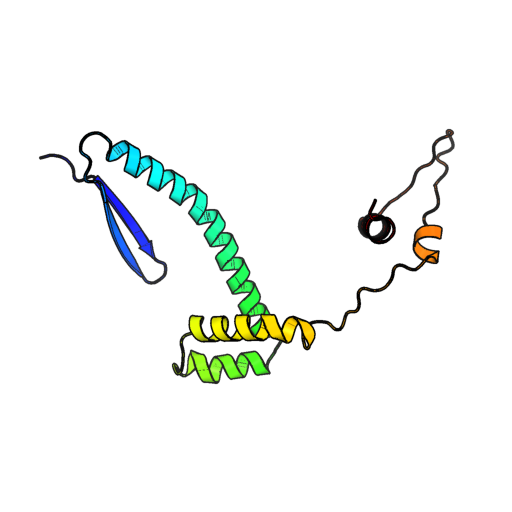-21.232 -9.822 1.00 85.62 77 GLN A CA 1
ATOM 622 C C . GLN A 1 77 ? 0.685 -21.982 -9.338 1.00 85.62 77 GLN A C 1
ATOM 624 O O . GLN A 1 77 ? 0.590 -22.847 -8.469 1.00 85.62 77 GLN A O 1
ATOM 629 N N . VAL A 1 78 ? 1.868 -21.658 -9.874 1.00 87.69 78 VAL A N 1
ATOM 630 C CA . VAL A 1 78 ? 3.138 -22.227 -9.389 1.00 87.69 78 VAL A CA 1
ATOM 631 C C . VAL A 1 78 ? 3.495 -21.657 -8.012 1.00 87.69 78 VAL A C 1
ATOM 633 O O . VAL A 1 78 ? 3.976 -22.397 -7.157 1.00 87.69 78 VAL A O 1
ATOM 636 N N . ILE A 1 79 ? 3.231 -20.366 -7.784 1.00 88.06 79 ILE A N 1
ATOM 637 C CA . ILE A 1 79 ? 3.377 -19.680 -6.488 1.00 88.06 79 ILE A CA 1
ATOM 638 C C . ILE A 1 79 ? 2.238 -18.678 -6.269 1.00 88.06 79 ILE A C 1
ATOM 640 O O . ILE A 1 79 ? 1.606 -18.217 -7.224 1.00 88.06 79 ILE A O 1
ATOM 644 N N . SER A 1 80 ? 1.990 -18.288 -5.018 1.00 87.62 80 SER A N 1
ATOM 645 C CA . SER A 1 80 ? 1.005 -17.245 -4.720 1.00 87.62 80 SER A CA 1
ATOM 646 C C . SER A 1 80 ? 1.497 -15.845 -5.117 1.00 87.62 80 SER A C 1
ATOM 648 O O . SER A 1 80 ? 2.696 -15.563 -5.202 1.00 87.62 80 SER A O 1
ATOM 650 N N . ALA A 1 81 ? 0.555 -14.917 -5.325 1.00 85.06 81 ALA A N 1
ATOM 651 C CA . ALA A 1 81 ? 0.886 -13.519 -5.605 1.00 85.06 81 ALA A CA 1
ATOM 652 C C . ALA A 1 81 ? 1.692 -12.879 -4.460 1.00 85.06 81 ALA A C 1
ATOM 654 O O . ALA A 1 81 ? 2.551 -12.036 -4.708 1.00 85.06 81 ALA A O 1
ATOM 655 N N . GLU A 1 82 ? 1.418 -13.270 -3.214 1.00 84.19 82 GLU A N 1
ATOM 656 C CA . GLU A 1 82 ? 2.135 -12.768 -2.043 1.00 84.19 82 GLU A CA 1
ATOM 657 C C . GLU A 1 82 ? 3.594 -13.234 -2.043 1.00 84.19 82 GLU A C 1
ATOM 659 O O . GLU A 1 82 ? 4.486 -12.401 -1.893 1.00 84.19 82 GLU A O 1
ATOM 664 N N . GLU A 1 83 ? 3.848 -14.515 -2.325 1.00 84.06 83 GLU A N 1
ATOM 665 C CA . GLU A 1 83 ? 5.203 -15.073 -2.427 1.00 84.06 83 GLU A CA 1
ATOM 666 C C . GLU A 1 83 ? 6.010 -14.451 -3.572 1.00 84.06 83 GLU A C 1
ATOM 668 O O . GLU A 1 83 ? 7.184 -14.120 -3.397 1.00 84.06 83 GLU A O 1
ATOM 673 N N . PHE A 1 84 ? 5.378 -14.223 -4.728 1.00 89.62 84 PHE A N 1
ATOM 674 C CA . PHE A 1 84 ? 6.016 -13.545 -5.859 1.00 89.62 84 PHE A CA 1
ATOM 675 C C . PHE A 1 84 ? 6.519 -12.147 -5.475 1.00 89.62 84 PHE A C 1
ATOM 677 O O . PHE A 1 84 ? 7.677 -11.797 -5.722 1.00 89.62 84 PHE A O 1
ATOM 684 N N . TRP A 1 85 ? 5.654 -11.340 -4.850 1.00 87.19 85 TRP A N 1
ATOM 685 C CA . TRP A 1 85 ? 6.004 -9.975 -4.458 1.00 87.19 85 TRP A CA 1
ATOM 686 C C . TRP A 1 85 ? 6.945 -9.932 -3.255 1.00 87.19 85 TRP A C 1
ATOM 688 O O . TRP A 1 85 ? 7.788 -9.039 -3.210 1.00 87.19 85 TRP A O 1
ATOM 698 N N . ALA A 1 86 ? 6.844 -10.880 -2.319 1.00 82.81 86 ALA A N 1
ATOM 699 C CA . ALA A 1 86 ? 7.778 -11.005 -1.206 1.00 82.81 86 ALA A CA 1
ATOM 700 C C . ALA A 1 86 ? 9.202 -11.194 -1.741 1.00 82.81 86 ALA A C 1
ATOM 702 O O . ALA A 1 86 ? 10.028 -10.307 -1.537 1.00 82.81 86 ALA A O 1
ATOM 703 N N . ASN A 1 87 ? 9.440 -12.232 -2.554 1.00 76.19 87 ASN A N 1
ATOM 704 C CA . ASN A 1 87 ? 10.759 -12.512 -3.134 1.00 76.19 87 ASN A CA 1
ATOM 705 C C . ASN A 1 87 ? 11.311 -11.336 -3.954 1.00 76.19 87 ASN A C 1
ATOM 707 O O . ASN A 1 87 ? 12.511 -11.060 -3.919 1.00 76.19 87 ASN A O 1
ATOM 711 N N . ARG A 1 88 ? 10.451 -10.603 -4.672 1.00 70.19 88 ARG A N 1
ATOM 712 C CA . ARG A 1 88 ? 10.874 -9.425 -5.443 1.00 70.19 88 ARG A CA 1
ATOM 713 C C . ARG A 1 88 ? 11.254 -8.244 -4.546 1.00 70.19 88 ARG A C 1
ATOM 715 O O . ARG A 1 88 ? 12.195 -7.537 -4.879 1.00 70.19 88 ARG A O 1
ATOM 722 N N . LEU A 1 89 ? 10.588 -8.033 -3.409 1.00 62.00 89 LEU A N 1
ATOM 723 C CA . LEU A 1 89 ? 10.975 -6.998 -2.438 1.00 62.00 89 LEU A CA 1
ATOM 724 C C . LEU A 1 89 ? 12.352 -7.289 -1.823 1.00 62.00 89 LEU A C 1
ATOM 726 O O . LEU A 1 89 ? 13.124 -6.357 -1.600 1.00 62.00 89 LEU A O 1
ATOM 730 N N . ASN A 1 90 ? 12.696 -8.564 -1.613 1.00 56.78 90 ASN A N 1
ATOM 731 C CA . ASN A 1 90 ? 14.037 -8.959 -1.171 1.00 56.78 90 ASN A CA 1
ATOM 732 C C . ASN A 1 90 ? 15.102 -8.659 -2.240 1.00 56.78 90 ASN A C 1
ATOM 734 O O . ASN A 1 90 ? 16.165 -8.138 -1.912 1.00 56.78 90 ASN A O 1
ATOM 738 N N . VAL A 1 91 ? 14.798 -8.935 -3.513 1.00 55.41 91 VAL A N 1
ATOM 739 C CA . VAL A 1 91 ? 15.693 -8.649 -4.649 1.00 55.41 91 VAL A CA 1
ATOM 740 C C . VAL A 1 91 ? 15.810 -7.144 -4.904 1.00 55.41 91 VAL A C 1
ATOM 742 O O . VAL A 1 91 ? 16.912 -6.648 -5.107 1.00 55.41 91 VAL A O 1
ATOM 745 N N . ASN A 1 92 ? 14.724 -6.379 -4.797 1.00 51.59 92 ASN A N 1
ATOM 746 C CA . ASN A 1 92 ? 14.747 -4.924 -4.952 1.00 51.59 92 ASN A CA 1
ATOM 747 C C . ASN A 1 92 ? 15.499 -4.228 -3.807 1.00 51.59 92 ASN A C 1
ATOM 749 O O . ASN A 1 92 ? 16.060 -3.162 -4.030 1.00 51.59 92 ASN A O 1
ATOM 753 N N . ALA A 1 93 ? 15.574 -4.806 -2.603 1.00 49.28 93 ALA A N 1
ATOM 754 C CA . ALA A 1 93 ? 16.433 -4.273 -1.539 1.00 49.28 93 ALA A CA 1
ATOM 755 C C . ALA A 1 93 ? 17.931 -4.388 -1.886 1.00 49.28 93 ALA A C 1
ATOM 757 O O . ALA A 1 93 ? 18.721 -3.538 -1.480 1.00 49.28 93 ALA A O 1
ATOM 758 N N . THR A 1 94 ? 18.319 -5.394 -2.676 1.00 44.47 94 THR A N 1
ATOM 759 C CA . THR A 1 94 ? 19.685 -5.542 -3.209 1.00 44.47 94 THR A CA 1
ATOM 760 C C . THR A 1 94 ? 19.900 -4.791 -4.534 1.00 44.47 94 THR A C 1
ATOM 762 O O . THR A 1 94 ? 20.975 -4.244 -4.773 1.00 44.47 94 THR A O 1
ATOM 765 N N . ASP A 1 95 ? 18.858 -4.680 -5.362 1.00 41.22 95 ASP A N 1
ATOM 766 C CA . ASP A 1 95 ? 18.868 -4.097 -6.715 1.00 41.22 95 ASP A CA 1
ATOM 767 C C . ASP A 1 95 ? 18.434 -2.613 -6.743 1.00 41.22 95 ASP A C 1
ATOM 769 O O . ASP A 1 95 ? 18.511 -1.941 -7.770 1.00 41.22 95 ASP A O 1
ATOM 773 N N . SER A 1 96 ? 18.104 -2.030 -5.581 1.00 38.81 96 SER A N 1
ATOM 774 C CA . SER A 1 96 ? 18.076 -0.566 -5.385 1.00 38.81 96 SER A CA 1
ATOM 775 C C . SER A 1 96 ? 19.438 0.084 -5.679 1.00 38.81 96 SER A C 1
ATOM 777 O O . SER A 1 96 ? 19.547 1.306 -5.692 1.00 38.81 96 SER A O 1
ATOM 779 N N . SER A 1 97 ? 20.478 -0.723 -5.919 1.00 40.31 97 SER A N 1
ATOM 780 C CA . SER A 1 97 ? 21.777 -0.285 -6.415 1.00 40.31 97 SER A CA 1
ATOM 781 C C . SER A 1 97 ? 21.952 -0.385 -7.941 1.00 40.31 97 SER A C 1
ATOM 783 O O . SER A 1 97 ? 22.873 0.254 -8.450 1.00 40.31 97 SER A O 1
ATOM 785 N N . SER A 1 98 ? 21.109 -1.114 -8.693 1.00 41.41 98 SER A N 1
ATOM 786 C CA . SER A 1 98 ? 21.429 -1.448 -10.094 1.00 41.41 98 SER A CA 1
ATOM 787 C C . SER A 1 98 ? 20.355 -1.233 -11.169 1.00 41.41 98 SER A C 1
ATOM 789 O O . SER A 1 98 ? 20.765 -1.086 -12.320 1.00 41.41 98 SER A O 1
ATOM 791 N N . THR A 1 99 ? 19.045 -1.124 -10.895 1.00 42.81 99 THR A N 1
ATOM 792 C CA . THR A 1 99 ? 18.071 -1.024 -12.022 1.00 42.81 99 THR A CA 1
ATOM 793 C C . THR A 1 99 ? 16.928 -0.010 -11.934 1.00 42.81 99 THR A C 1
ATOM 795 O O . THR A 1 99 ? 16.271 0.221 -12.948 1.00 42.81 99 THR A O 1
ATOM 798 N N . SER A 1 100 ? 16.731 0.720 -10.832 1.00 42.75 100 SER A N 1
ATOM 799 C CA . SER A 1 100 ? 15.806 1.868 -10.818 1.00 42.75 100 SER A CA 1
ATOM 800 C C . SER A 1 100 ? 16.561 3.183 -10.647 1.00 42.75 100 SER A C 1
ATOM 802 O O . SER A 1 100 ? 16.905 3.573 -9.536 1.00 42.75 100 SER A O 1
ATOM 804 N N . ASN A 1 101 ? 16.753 3.896 -11.756 1.00 44.22 101 ASN A N 1
ATOM 805 C CA . ASN A 1 101 ? 17.275 5.260 -11.815 1.00 44.22 101 ASN A CA 1
ATOM 806 C C . ASN A 1 101 ? 18.764 5.419 -11.460 1.00 44.22 101 ASN A C 1
ATOM 808 O O . ASN A 1 101 ? 19.129 5.982 -10.434 1.00 44.22 101 ASN A O 1
ATOM 812 N N . HIS A 1 102 ? 19.612 5.207 -12.466 1.00 42.47 102 HIS A N 1
ATOM 813 C CA . HIS A 1 102 ? 20.753 6.096 -12.733 1.00 42.47 102 HIS A CA 1
ATOM 814 C C . HIS A 1 102 ? 20.284 7.540 -13.057 1.00 42.47 102 HIS A C 1
ATOM 816 O O . HIS A 1 102 ? 20.800 8.201 -13.952 1.00 42.47 102 HIS A O 1
ATOM 822 N N . LYS A 1 103 ? 19.279 8.064 -12.348 1.00 52.62 103 LYS A N 1
ATOM 823 C CA . LYS A 1 103 ? 19.104 9.505 -12.222 1.00 52.62 103 LYS A CA 1
ATOM 824 C C . LYS A 1 103 ? 20.015 9.878 -11.073 1.00 52.62 103 LYS A C 1
ATOM 826 O O . LYS A 1 103 ? 19.584 9.928 -9.926 1.00 52.62 103 LYS A O 1
ATOM 831 N N . GLN A 1 104 ? 21.300 10.042 -11.387 1.00 58.38 104 GLN A N 1
ATOM 832 C CA . GLN A 1 104 ? 22.152 10.834 -10.516 1.00 58.38 104 GLN A CA 1
ATOM 833 C C . GLN A 1 104 ? 21.379 12.118 -10.233 1.00 58.38 104 GLN A C 1
ATOM 835 O O . GLN A 1 104 ? 20.873 12.744 -11.169 1.00 58.38 104 GLN A O 1
ATOM 840 N N . ASP A 1 105 ? 21.197 12.431 -8.955 1.00 61.28 105 ASP A N 1
ATOM 841 C CA . ASP A 1 105 ? 20.528 13.661 -8.568 1.00 61.28 105 ASP A CA 1
ATOM 842 C C . ASP A 1 105 ? 21.289 14.802 -9.248 1.00 61.28 105 ASP A C 1
ATOM 844 O O . ASP A 1 105 ? 22.515 14.901 -9.119 1.00 61.28 105 ASP A O 1
ATOM 848 N N . VAL A 1 106 ? 20.601 15.569 -10.096 1.00 69.00 106 VAL A N 1
ATOM 849 C CA . VAL A 1 106 ? 21.262 16.600 -10.896 1.00 69.00 106 VAL A CA 1
ATOM 850 C C . VAL A 1 106 ? 21.823 17.617 -9.911 1.00 69.00 106 VAL A C 1
ATOM 852 O O . VAL A 1 106 ? 21.086 18.193 -9.113 1.00 69.00 106 VAL A O 1
ATOM 855 N N . GLY A 1 107 ? 23.144 17.799 -9.937 1.00 70.00 107 GLY A N 1
ATOM 856 C CA . GLY A 1 107 ? 23.811 18.757 -9.067 1.00 70.00 107 GLY A CA 1
ATOM 857 C C . GLY A 1 107 ? 23.246 20.159 -9.279 1.00 70.00 107 GLY A C 1
ATOM 858 O O . GLY A 1 107 ? 22.978 20.576 -10.407 1.00 70.00 107 GLY A O 1
ATOM 859 N N . ILE A 1 108 ? 23.073 20.898 -8.189 1.00 79.25 108 ILE A N 1
ATOM 860 C CA . ILE A 1 108 ? 22.567 22.267 -8.251 1.00 79.25 108 ILE A CA 1
ATOM 861 C C . ILE A 1 108 ? 23.682 23.147 -8.809 1.00 79.25 108 ILE A C 1
ATOM 863 O O . ILE A 1 108 ? 24.758 23.264 -8.222 1.00 79.25 108 ILE A O 1
ATOM 867 N N . SER A 1 109 ? 23.443 23.753 -9.971 1.00 77.12 109 SER A N 1
ATOM 868 C CA . SER A 1 109 ? 24.405 24.675 -10.571 1.00 77.12 109 SER A CA 1
ATOM 869 C C . SER A 1 109 ? 24.554 25.923 -9.699 1.00 77.12 109 SER A C 1
ATOM 871 O O . SER A 1 109 ? 23.561 26.553 -9.340 1.00 77.12 109 SER A O 1
ATOM 873 N N . ALA A 1 110 ? 25.790 26.348 -9.422 1.00 72.25 110 ALA A N 1
ATOM 874 C CA . ALA A 1 110 ? 26.052 27.598 -8.703 1.00 72.25 110 ALA A CA 1
ATOM 875 C C . ALA A 1 110 ? 25.423 28.820 -9.404 1.00 72.25 110 ALA A C 1
ATOM 877 O O . ALA A 1 110 ? 25.030 29.784 -8.748 1.00 72.25 110 ALA A O 1
ATOM 878 N N . ALA A 1 111 ? 25.273 28.759 -10.732 1.00 79.06 111 ALA A N 1
ATOM 879 C CA . ALA A 1 111 ? 24.612 29.802 -11.508 1.00 79.06 111 ALA A CA 1
ATOM 880 C C . ALA A 1 111 ? 23.107 29.900 -11.209 1.00 79.06 111 ALA A C 1
ATOM 882 O O . ALA A 1 111 ? 22.560 30.995 -11.242 1.00 79.06 111 ALA A O 1
ATOM 883 N N . PHE A 1 112 ? 22.451 28.785 -10.876 1.00 81.62 112 PHE A N 1
ATOM 884 C CA . PHE A 1 112 ? 21.014 28.746 -10.602 1.00 81.62 112 PHE A CA 1
ATOM 885 C C . PHE A 1 112 ? 20.659 29.520 -9.328 1.00 81.62 112 PHE A C 1
ATOM 887 O O . PHE A 1 112 ? 19.793 30.389 -9.353 1.00 81.62 112 PHE A O 1
ATOM 894 N N . LEU A 1 113 ? 21.381 29.279 -8.228 1.00 81.19 113 LEU A N 1
ATOM 895 C CA . LEU A 1 113 ? 21.176 30.032 -6.985 1.00 81.19 113 LEU A CA 1
ATOM 896 C C . LEU A 1 113 ? 21.599 31.501 -7.121 1.00 81.19 113 LEU A C 1
ATOM 898 O O . LEU A 1 113 ? 20.980 32.376 -6.521 1.00 81.19 113 LEU A O 1
ATOM 902 N N . ALA A 1 114 ? 22.623 31.789 -7.931 1.00 79.44 114 ALA A N 1
ATOM 903 C CA . ALA A 1 114 ? 23.072 33.157 -8.189 1.00 79.44 114 ALA A CA 1
ATOM 904 C C . ALA A 1 114 ? 22.078 33.985 -9.028 1.00 79.44 114 ALA A C 1
ATOM 906 O O . ALA A 1 114 ? 22.136 35.218 -8.990 1.00 79.44 114 ALA A O 1
ATOM 907 N N . ASP A 1 115 ? 21.187 33.333 -9.778 1.00 81.56 115 ASP A N 1
ATOM 908 C CA . ASP A 1 115 ? 20.169 33.988 -10.609 1.00 81.56 115 ASP A CA 1
ATOM 909 C C . ASP A 1 115 ? 18.888 34.341 -9.835 1.00 81.56 115 ASP A C 1
ATOM 911 O O . ASP A 1 115 ? 18.054 35.115 -10.302 1.00 81.56 115 ASP A O 1
ATOM 915 N N . VAL A 1 116 ? 18.751 33.856 -8.597 1.00 81.06 116 VAL A N 1
ATOM 916 C CA . VAL A 1 116 ? 17.667 34.252 -7.692 1.00 81.06 116 VAL A CA 1
ATOM 917 C C . VAL A 1 116 ? 17.910 35.691 -7.227 1.00 81.06 116 VAL A C 1
ATOM 919 O O . VAL A 1 116 ? 18.544 35.957 -6.204 1.00 81.06 116 VAL A O 1
ATOM 922 N N . ARG A 1 117 ? 17.438 36.657 -8.020 1.00 79.50 117 ARG A N 1
ATOM 923 C CA . ARG A 1 117 ? 17.626 38.089 -7.765 1.00 79.50 117 ARG A CA 1
ATOM 924 C C . ARG A 1 117 ? 16.452 38.699 -6.996 1.00 79.50 117 ARG A C 1
ATOM 926 O O . ARG A 1 117 ? 15.297 38.348 -7.250 1.00 79.50 117 ARG A O 1
ATOM 933 N N . PRO A 1 118 ? 16.723 39.652 -6.089 1.00 79.50 118 PRO A N 1
ATOM 934 C CA . PRO A 1 118 ? 15.667 40.413 -5.446 1.00 79.50 118 PRO A CA 1
ATOM 935 C C . PRO A 1 118 ? 14.971 41.329 -6.457 1.00 79.50 118 PRO A C 1
ATOM 937 O O . PRO A 1 118 ? 15.613 41.976 -7.283 1.00 79.50 118 PRO A O 1
ATOM 940 N N . GLN A 1 119 ? 13.653 41.424 -6.346 1.00 75.62 119 GLN A N 1
ATOM 941 C CA . GLN A 1 119 ? 12.842 42.431 -7.015 1.00 75.62 119 GLN A CA 1
ATOM 942 C C . GLN A 1 119 ? 12.676 43.630 -6.078 1.00 75.62 119 GLN A C 1
ATOM 944 O O . GLN A 1 119 ? 12.340 43.471 -4.900 1.00 75.62 119 GLN A O 1
ATOM 949 N N . THR A 1 120 ? 12.943 44.831 -6.593 1.00 69.00 120 THR A N 1
ATOM 950 C CA . THR A 1 120 ? 12.806 46.085 -5.846 1.00 69.00 120 THR A CA 1
ATOM 951 C C . THR A 1 120 ? 11.383 46.613 -5.992 1.00 69.00 120 THR A C 1
ATOM 953 O O . THR A 1 120 ? 11.017 47.110 -7.055 1.00 69.00 120 THR A O 1
ATOM 956 N N . ASP A 1 121 ? 10.586 46.542 -4.929 1.00 59.31 121 ASP A N 1
ATOM 957 C CA . ASP A 1 121 ? 9.180 46.985 -4.926 1.00 59.31 121 ASP A CA 1
ATOM 958 C C . ASP A 1 121 ? 9.023 48.501 -4.660 1.00 59.31 121 ASP A C 1
ATOM 960 O O . ASP A 1 121 ? 8.122 48.948 -3.961 1.00 59.31 121 ASP A O 1
ATOM 964 N N . GLY A 1 122 ? 9.970 49.328 -5.123 1.00 65.06 122 GLY A N 1
ATOM 965 C CA . GLY A 1 122 ? 9.914 50.796 -4.990 1.00 65.06 122 GLY A CA 1
ATOM 966 C C . GLY A 1 122 ? 9.884 51.371 -3.559 1.00 65.06 122 GLY A C 1
ATOM 967 O O . GLY A 1 122 ? 9.894 52.587 -3.399 1.00 65.06 122 GLY A O 1
ATOM 968 N N . CYS A 1 123 ? 9.879 50.538 -2.514 1.00 59.62 123 CYS A N 1
ATOM 969 C CA . CYS A 1 123 ? 9.735 50.947 -1.118 1.00 59.62 123 CYS A CA 1
ATOM 970 C C . CYS A 1 123 ? 10.686 50.144 -0.214 1.00 59.62 123 CYS A C 1
ATOM 972 O O . CYS A 1 123 ? 10.235 49.256 0.493 1.00 59.62 123 CYS A O 1
ATOM 974 N N . ASN A 1 124 ? 12.003 50.400 -0.279 1.00 71.25 124 ASN A N 1
ATOM 975 C CA . ASN A 1 124 ? 13.076 49.884 0.610 1.00 71.25 124 ASN A CA 1
ATOM 976 C C . ASN A 1 124 ? 13.058 48.384 1.018 1.00 71.25 124 ASN A C 1
ATOM 978 O O . ASN A 1 124 ? 13.822 47.975 1.890 1.00 71.25 124 ASN A O 1
ATOM 982 N N . GLY A 1 125 ? 12.232 47.552 0.387 1.00 71.94 125 GLY A N 1
ATOM 983 C CA . GLY A 1 125 ? 12.058 46.135 0.664 1.00 71.94 125 GLY A CA 1
ATOM 984 C C . GLY A 1 125 ? 12.611 45.290 -0.475 1.00 71.94 125 GLY A C 1
ATOM 985 O O . GLY A 1 125 ? 12.427 45.606 -1.652 1.00 71.94 125 GLY A O 1
ATOM 986 N N . LEU A 1 126 ? 13.292 44.203 -0.114 1.00 77.81 126 LEU A N 1
ATOM 987 C CA . LEU A 1 126 ? 13.747 43.182 -1.053 1.00 77.81 126 LEU A CA 1
ATOM 988 C C . LEU A 1 126 ? 12.695 42.076 -1.104 1.00 77.81 126 LEU A C 1
ATOM 990 O O . LEU A 1 126 ? 12.408 41.450 -0.082 1.00 77.81 126 LEU A O 1
ATOM 994 N N . ARG A 1 127 ? 12.133 41.818 -2.286 1.00 80.50 127 ARG A N 1
ATOM 995 C CA . ARG A 1 127 ? 11.196 40.713 -2.498 1.00 80.50 127 ARG A CA 1
ATOM 996 C C . ARG A 1 127 ? 11.844 39.631 -3.349 1.00 80.50 127 ARG A C 1
ATOM 998 O O . ARG A 1 127 ? 12.301 39.906 -4.452 1.00 80.50 127 ARG A O 1
ATOM 1005 N N . TYR A 1 128 ? 11.826 38.392 -2.871 1.00 82.81 128 TYR A N 1
ATOM 1006 C CA . TYR A 1 128 ? 12.224 37.221 -3.653 1.00 82.81 128 TYR A CA 1
ATOM 1007 C C . TYR A 1 128 ? 10.979 36.422 -4.036 1.00 82.81 128 TYR A C 1
ATOM 1009 O O . TYR A 1 128 ? 10.119 36.174 -3.193 1.00 82.81 128 TYR A O 1
ATOM 1017 N N . ASN A 1 129 ? 10.879 36.012 -5.300 1.00 82.75 129 ASN A N 1
ATOM 1018 C CA . ASN A 1 129 ? 9.864 35.055 -5.734 1.00 82.75 129 ASN A CA 1
ATOM 1019 C C . ASN A 1 129 ? 10.513 33.672 -5.773 1.00 82.75 129 ASN A C 1
ATOM 1021 O O . ASN A 1 129 ? 11.259 33.362 -6.697 1.00 82.75 129 ASN A O 1
ATOM 1025 N N . LEU A 1 130 ? 10.263 32.871 -4.738 1.00 85.94 130 LEU A N 1
ATOM 1026 C CA . LEU A 1 130 ? 10.822 31.529 -4.607 1.00 85.94 130 LEU A CA 1
ATOM 1027 C C . LEU A 1 130 ? 9.774 30.496 -5.028 1.00 85.94 130 LEU A C 1
ATOM 1029 O O . LEU A 1 130 ? 8.659 30.486 -4.507 1.00 85.94 130 LEU A O 1
ATOM 1033 N N . THR A 1 131 ? 10.131 29.627 -5.968 1.00 84.00 131 THR A N 1
ATOM 1034 C CA . THR A 1 131 ? 9.359 28.424 -6.303 1.00 84.00 131 THR A CA 1
ATOM 1035 C C . THR A 1 131 ? 9.772 27.270 -5.385 1.00 84.00 131 THR A C 1
ATOM 1037 O O . THR A 1 131 ? 10.833 27.319 -4.763 1.00 84.00 131 THR A O 1
ATOM 1040 N N . SER A 1 132 ? 8.951 26.214 -5.309 1.00 84.50 132 SER A N 1
ATOM 1041 C CA . SER A 1 132 ? 9.269 25.011 -4.511 1.00 84.50 132 SER A CA 1
ATOM 1042 C C . SER A 1 132 ? 10.643 24.433 -4.866 1.00 84.50 132 SER A C 1
ATOM 1044 O O . SER A 1 132 ? 11.415 24.079 -3.985 1.00 84.50 132 SER A O 1
ATOM 1046 N N . ASP A 1 133 ? 10.972 24.434 -6.156 1.00 81.69 133 ASP A N 1
ATOM 1047 C CA . ASP A 1 133 ? 12.240 23.944 -6.696 1.00 81.69 133 ASP A CA 1
ATOM 1048 C C . ASP A 1 133 ? 13.457 24.762 -6.212 1.00 81.69 133 ASP A C 1
ATOM 1050 O O . ASP A 1 133 ? 14.484 24.203 -5.823 1.00 81.69 133 ASP A O 1
ATOM 1054 N N . ILE A 1 134 ? 13.323 26.094 -6.131 1.00 85.62 134 ILE A N 1
ATOM 1055 C CA . ILE A 1 134 ? 14.372 26.977 -5.593 1.00 85.62 134 ILE A CA 1
ATOM 1056 C C . ILE A 1 134 ? 14.569 26.723 -4.094 1.00 85.62 134 ILE A C 1
ATOM 1058 O O . ILE A 1 134 ? 15.702 26.669 -3.619 1.00 85.62 134 ILE A O 1
ATOM 1062 N N . ILE A 1 135 ? 13.479 26.548 -3.346 1.00 86.56 135 ILE A N 1
ATOM 1063 C CA . ILE A 1 135 ? 13.528 26.288 -1.901 1.00 86.56 135 ILE A CA 1
ATOM 1064 C C . ILE A 1 135 ? 14.229 24.953 -1.620 1.00 86.56 135 ILE A C 1
ATOM 1066 O O . ILE A 1 135 ? 15.143 24.897 -0.796 1.00 86.56 135 ILE A O 1
ATOM 1070 N N . GLU A 1 136 ? 13.852 23.894 -2.336 1.00 85.88 136 GLU A N 1
ATOM 1071 C CA . GLU A 1 136 ? 14.499 22.582 -2.229 1.00 85.88 136 GLU A CA 1
ATOM 1072 C C . GLU A 1 136 ? 15.984 22.651 -2.604 1.00 85.88 136 GLU A C 1
ATOM 1074 O O . GLU A 1 136 ? 16.827 22.063 -1.921 1.00 85.88 136 GLU A O 1
ATOM 1079 N N . SER A 1 137 ? 16.325 23.436 -3.628 1.00 84.25 137 SER A N 1
ATOM 1080 C CA . SER A 1 137 ? 17.712 23.664 -4.036 1.00 84.25 137 SER A CA 1
ATOM 1081 C C . SER A 1 137 ? 18.540 24.385 -2.962 1.00 84.25 137 SER A C 1
ATOM 1083 O O . SER A 1 137 ? 19.694 24.025 -2.716 1.00 84.25 137 SER A O 1
ATOM 1085 N N . ILE A 1 138 ? 17.970 25.374 -2.268 1.00 86.50 138 ILE A N 1
ATOM 1086 C CA . ILE A 1 138 ? 18.653 26.067 -1.164 1.00 86.50 138 ILE A CA 1
ATOM 1087 C C . ILE A 1 138 ? 18.957 25.088 -0.026 1.00 86.50 138 ILE A C 1
ATOM 1089 O O . ILE A 1 138 ? 20.102 25.023 0.420 1.00 86.50 138 ILE A O 1
ATOM 1093 N N . PHE A 1 139 ? 17.979 24.283 0.400 1.00 87.38 139 PHE A N 1
ATOM 1094 C CA . PHE A 1 139 ? 18.174 23.316 1.488 1.00 87.38 139 PHE A CA 1
ATOM 1095 C C . PHE A 1 139 ? 19.179 22.214 1.147 1.00 87.38 139 PHE A C 1
ATOM 1097 O O . PHE A 1 139 ? 19.965 21.808 2.000 1.00 87.38 139 PHE A O 1
ATOM 1104 N N . ARG A 1 140 ? 19.193 21.749 -0.105 1.00 82.38 140 ARG A N 1
ATOM 1105 C CA . ARG A 1 140 ? 20.186 20.776 -0.585 1.00 82.38 140 ARG A CA 1
ATOM 1106 C C . ARG A 1 140 ? 21.604 21.350 -0.624 1.00 82.38 140 ARG A C 1
ATOM 1108 O O . ARG A 1 140 ? 22.558 20.614 -0.395 1.00 82.38 140 ARG A O 1
ATOM 1115 N N . THR A 1 141 ? 21.746 22.644 -0.916 1.00 83.06 141 THR A N 1
ATOM 1116 C CA . THR A 1 141 ? 23.058 23.309 -1.015 1.00 83.06 141 THR A CA 1
ATOM 1117 C C . THR A 1 141 ? 23.591 23.751 0.353 1.00 83.06 141 THR A C 1
ATOM 1119 O O . THR A 1 141 ? 24.799 23.710 0.579 1.00 83.06 141 THR A O 1
ATOM 1122 N N . TYR A 1 142 ? 22.707 24.135 1.280 1.00 82.44 142 TYR A N 1
ATOM 1123 C CA . TYR A 1 142 ? 23.051 24.628 2.617 1.00 82.44 142 TYR A CA 1
ATOM 1124 C C . TYR A 1 142 ? 22.263 23.874 3.708 1.00 82.44 142 TYR A C 1
ATOM 1126 O O . TYR A 1 142 ? 21.235 24.366 4.170 1.00 82.44 142 TYR A O 1
ATOM 1134 N N . PRO A 1 143 ? 22.731 22.690 4.145 1.00 77.56 143 PRO A N 1
ATOM 1135 C CA . PRO A 1 143 ? 21.998 21.803 5.060 1.00 77.56 143 PRO A CA 1
ATOM 1136 C C . PRO A 1 143 ? 22.100 22.178 6.558 1.00 77.56 143 PRO A C 1
ATOM 1138 O O . PRO A 1 143 ? 22.031 21.293 7.408 1.00 77.56 143 PRO A O 1
ATOM 1141 N N . ALA A 1 144 ? 22.328 23.455 6.886 1.00 61.94 144 ALA A N 1
ATOM 1142 C CA . ALA A 1 144 ? 22.584 23.934 8.253 1.00 61.94 144 ALA A CA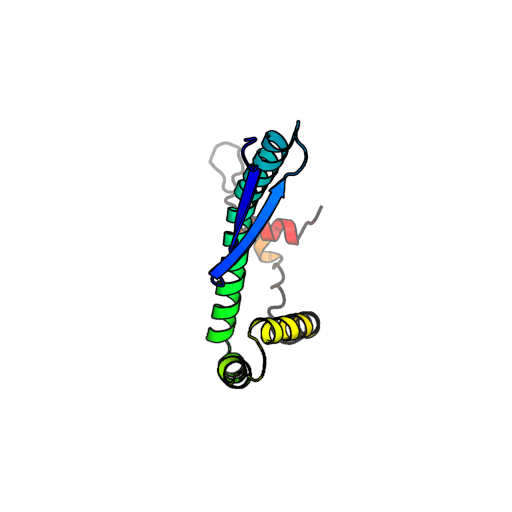 1
ATOM 1143 C C . ALA A 1 144 ? 21.317 24.086 9.111 1.00 61.94 144 ALA A C 1
ATOM 1145 O O . ALA A 1 144 ? 20.257 24.449 8.554 1.00 61.94 144 ALA A O 1
#

Organism: Pan paniscus (NCBI:txid9597)